Protein AF-A0A7S4G722-F1 (afdb_monomer)

Solvent-accessible surface area (backbone atoms only — not comparable to full-atom values): 5883 Å² total; per-residue (Å²): 98,68,65,58,56,50,53,61,67,68,49,52,79,85,38,47,53,74,48,79,49,56,44,94,44,74,66,57,52,50,56,55,38,41,77,71,64,32,35,82,60,49,81,47,61,40,89,88,42,76,86,37,35,29,48,33,32,38,37,64,48,98,87,66,45,54,38,40,38,38,35,40,51,42,98,87,46,52,47,28,46,36,38,39,36,34,89,54,67,87,46,49,66,64,49,52,54,48,53,50,69,71,50,104

Organism: NCBI:txid73025

Radius of gyration: 12.89 Å; Cα contacts (8 Å, |Δi|>4): 174; chains: 1; bounding box: 30×27×35 Å

Nearest PDB structures (foldseek):
  1e42-assembly1_A  TM=8.728E-01  e=1.340E-07  Homo sapiens
  2mj7-assembly1_A  TM=6.863E-01  e=8.985E-05  Homo sapiens
  2h36-assembly1_X  TM=4.440E-01  e=5.687E-02  Sulfolobus islandicus filamentous virus
  4rth-assembly2_B  TM=3.844E-01  e=7.160E-02  Zea mays
  4rth-assembly1_A  TM=4.264E-01  e=1.012E-01  Zea mays

Sequence (104 aa):
KQEFLNIWRTISQDSSFMITLSFPTPAWVQAKLELHGIRFVFLGRDRQHWAQRYVNLAAKTINGHSLLIKIALKPSSPQANVRVRSEAPQLYGPLQAFLQKTLQ

InterPro domains:
  IPR009028 Coatomer/calthrin adaptor appendage, C-terminal subdomain [SSF55711] (1-102)
  IPR012295 TBP domain superfamily [G3DSA:3.30.310.10] (1-104)
  IPR015151 Beta-adaptin appendage, C-terminal subdomain [PF09066] (1-100)

pLDDT: mean 88.23, std 5.97, range [65.56, 95.12]

Structure (mmCIF, N/CA/C/O backbone):
data_AF-A0A7S4G722-F1
#
_entry.id   AF-A0A7S4G722-F1
#
loop_
_atom_site.group_PDB
_atom_site.id
_atom_site.type_symbol
_atom_site.label_atom_id
_atom_site.label_alt_id
_atom_site.label_comp_id
_atom_site.label_asym_id
_atom_site.label_entity_id
_atom_site.label_seq_id
_atom_site.pdbx_PDB_ins_code
_atom_site.Cartn_x
_atom_sit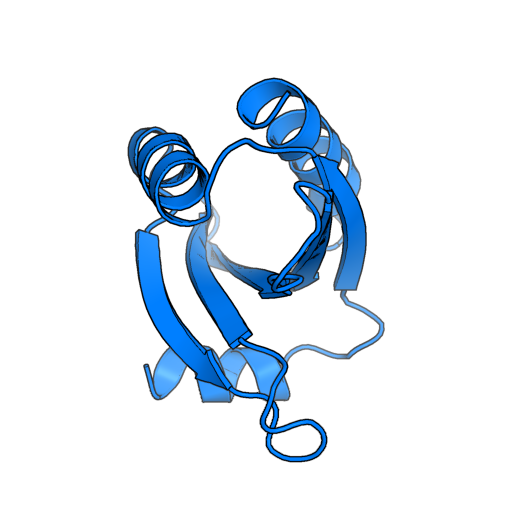e.Cartn_y
_atom_site.Cartn_z
_atom_site.occupancy
_atom_site.B_iso_or_equiv
_atom_site.auth_seq_id
_atom_site.auth_comp_id
_atom_site.auth_asym_id
_atom_site.auth_atom_id
_atom_site.pdbx_PDB_model_num
ATOM 1 N N . LYS A 1 1 ? -3.607 -13.049 3.622 1.00 91.06 1 LYS A N 1
ATOM 2 C CA . LYS A 1 1 ? -4.127 -12.782 2.248 1.00 91.06 1 LYS A CA 1
ATOM 3 C C . LYS A 1 1 ? -5.651 -12.634 2.195 1.00 91.06 1 LYS A C 1
ATOM 5 O O . LYS A 1 1 ? -6.101 -11.574 1.783 1.00 91.06 1 LYS A O 1
ATOM 10 N N . GLN A 1 2 ? -6.444 -13.652 2.561 1.00 92.62 2 GLN A N 1
ATOM 11 C CA . GLN A 1 2 ? -7.911 -13.587 2.434 1.00 92.62 2 GLN A CA 1
ATOM 12 C C . GLN A 1 2 ? -8.533 -12.483 3.301 1.00 92.62 2 GLN A C 1
ATOM 14 O O . GLN A 1 2 ? -9.341 -11.712 2.800 1.00 92.62 2 GLN A O 1
ATOM 19 N N . GLU A 1 3 ? -8.083 -12.348 4.549 1.00 91.69 3 GLU A N 1
ATOM 20 C CA . GLU A 1 3 ? -8.495 -11.267 5.456 1.00 91.69 3 GLU A CA 1
ATOM 21 C C . GLU A 1 3 ? -8.275 -9.879 4.834 1.00 91.69 3 GLU A C 1
ATOM 23 O O . GLU A 1 3 ? -9.221 -9.113 4.698 1.00 91.69 3 GLU A O 1
ATOM 28 N N . PHE A 1 4 ? -7.063 -9.595 4.339 1.00 93.88 4 PHE A N 1
ATOM 29 C CA . PHE A 1 4 ? -6.761 -8.352 3.616 1.00 93.88 4 PHE A CA 1
ATOM 30 C C . PHE A 1 4 ? -7.743 -8.099 2.469 1.00 93.88 4 PHE A C 1
ATOM 32 O O . PHE A 1 4 ? -8.245 -6.991 2.315 1.00 93.88 4 PHE A O 1
ATOM 39 N N . LEU A 1 5 ? -8.007 -9.116 1.641 1.00 92.56 5 LEU A N 1
ATOM 40 C CA . LEU A 1 5 ? -8.916 -8.983 0.503 1.00 92.56 5 LEU A CA 1
ATOM 41 C C . LEU A 1 5 ? -10.355 -8.716 0.945 1.00 92.56 5 LEU A C 1
ATOM 43 O O . LEU A 1 5 ? -11.044 -7.964 0.262 1.00 92.56 5 LEU A O 1
ATOM 47 N N . ASN A 1 6 ? -10.792 -9.320 2.049 1.00 93.38 6 ASN A N 1
ATOM 48 C CA . ASN A 1 6 ? -12.112 -9.086 2.618 1.00 93.38 6 ASN A CA 1
ATOM 49 C C . ASN A 1 6 ? -12.213 -7.643 3.125 1.00 93.38 6 ASN A C 1
ATOM 51 O O . ASN A 1 6 ? -13.030 -6.893 2.604 1.00 93.38 6 ASN A O 1
ATOM 55 N N . ILE A 1 7 ? -11.312 -7.213 4.018 1.00 92.06 7 ILE A N 1
ATOM 56 C CA . ILE A 1 7 ? -11.312 -5.847 4.572 1.00 92.06 7 ILE A CA 1
ATOM 57 C C . ILE A 1 7 ? -11.182 -4.805 3.448 1.00 92.06 7 ILE A C 1
ATOM 59 O O . ILE A 1 7 ? -11.905 -3.814 3.431 1.00 92.06 7 ILE A O 1
ATOM 63 N N . TRP A 1 8 ? -10.327 -5.049 2.446 1.00 91.62 8 TRP A N 1
ATOM 64 C CA . TRP A 1 8 ? -10.165 -4.148 1.300 1.00 91.62 8 TRP A CA 1
ATOM 65 C C . TRP A 1 8 ? -11.468 -3.926 0.527 1.00 91.62 8 TRP A C 1
ATOM 67 O O . TRP A 1 8 ? -11.667 -2.838 -0.012 1.00 91.62 8 TRP A O 1
ATOM 77 N N . ARG A 1 9 ? -12.317 -4.955 0.411 1.00 90.81 9 ARG A N 1
ATOM 78 C CA . ARG A 1 9 ? -13.621 -4.860 -0.264 1.00 90.81 9 ARG A CA 1
ATOM 79 C C . ARG A 1 9 ? -14.688 -4.232 0.630 1.00 90.81 9 ARG A C 1
ATOM 81 O O . ARG A 1 9 ? -15.570 -3.581 0.088 1.00 90.81 9 ARG A O 1
ATOM 88 N N . THR A 1 10 ? -14.603 -4.434 1.945 1.00 91.25 10 THR A N 1
ATOM 89 C CA . THR A 1 10 ? -15.556 -3.895 2.924 1.00 91.25 10 THR A CA 1
ATOM 90 C C . THR A 1 10 ? -15.394 -2.390 3.119 1.00 91.25 10 THR A C 1
ATOM 92 O O . THR A 1 10 ? -16.387 -1.672 3.152 1.00 91.25 10 THR A O 1
ATOM 95 N N . ILE A 1 11 ? -14.156 -1.896 3.233 1.00 86.88 11 ILE A N 1
ATOM 96 C CA . ILE A 1 11 ? -13.898 -0.459 3.388 1.00 86.88 11 ILE A CA 1
ATOM 97 C C . ILE A 1 11 ? -14.343 0.267 2.111 1.00 86.88 11 ILE A C 1
ATOM 99 O O . ILE A 1 11 ? -13.890 -0.083 1.011 1.00 86.88 11 ILE A O 1
ATOM 103 N N . SER A 1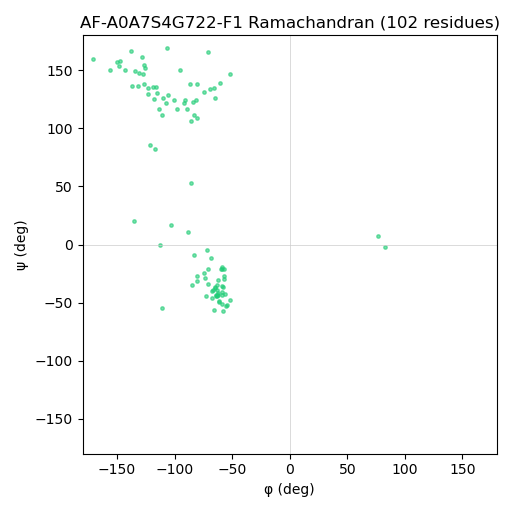 12 ? -15.205 1.283 2.270 1.00 80.44 12 SER A N 1
ATOM 104 C CA . SER A 1 12 ? -15.721 2.092 1.159 1.00 80.44 12 SER A CA 1
ATOM 105 C C . SER A 1 12 ? -14.580 2.627 0.291 1.00 80.44 12 SER A C 1
ATOM 107 O O . SER A 1 12 ? -13.487 2.928 0.777 1.00 80.44 12 SER A O 1
ATOM 109 N N . GLN A 1 13 ? -14.826 2.766 -1.013 1.00 76.25 13 GLN A N 1
ATOM 110 C CA . GLN A 1 13 ? -13.839 3.382 -1.898 1.00 76.25 13 GLN A CA 1
ATOM 111 C C . GLN A 1 13 ? -13.557 4.839 -1.520 1.00 76.25 13 GLN A C 1
ATOM 113 O O . GLN A 1 13 ? -12.415 5.273 -1.669 1.00 76.25 13 GLN A O 1
ATOM 118 N N . ASP A 1 14 ? -14.550 5.533 -0.966 1.00 78.44 14 ASP A N 1
ATOM 119 C CA . ASP A 1 14 ? -14.431 6.918 -0.498 1.00 78.44 14 ASP A CA 1
ATOM 120 C C . ASP A 1 14 ? -13.575 7.017 0.774 1.00 78.44 14 ASP A C 1
ATOM 122 O O . ASP A 1 14 ? -12.974 8.048 1.061 1.00 78.44 14 ASP A O 1
ATOM 126 N N . SER A 1 15 ? -13.429 5.906 1.503 1.00 86.50 15 SER A N 1
ATOM 127 C CA . SER A 1 15 ? -12.482 5.744 2.610 1.00 86.50 15 SER A CA 1
ATOM 128 C C . SER A 1 15 ? -11.110 5.314 2.082 1.00 86.50 15 SER A C 1
ATOM 130 O O . SER A 1 15 ? -10.524 4.299 2.487 1.00 86.50 15 SER A O 1
ATOM 132 N N . SER A 1 16 ? -10.599 6.081 1.120 1.00 91.38 16 SER A N 1
ATOM 133 C CA . SER A 1 16 ? -9.266 5.888 0.575 1.00 91.38 16 SER A CA 1
ATOM 134 C C . SER A 1 16 ? -8.630 7.197 0.140 1.00 91.38 16 SER A C 1
ATOM 136 O O . SER A 1 16 ? -9.313 8.141 -0.242 1.00 91.38 16 SER A O 1
ATOM 138 N N . PHE A 1 17 ? -7.303 7.229 0.152 1.00 92.31 17 PHE A N 1
ATOM 139 C CA . PHE A 1 17 ? -6.543 8.272 -0.522 1.00 92.31 17 PHE A CA 1
ATOM 140 C C . PHE A 1 17 ? -5.493 7.647 -1.433 1.00 92.31 17 PHE A C 1
ATOM 142 O O . PHE A 1 17 ? -5.143 6.464 -1.318 1.00 92.31 17 PHE A O 1
ATOM 149 N N . MET A 1 18 ? -5.004 8.449 -2.372 1.00 92.62 18 MET A N 1
ATOM 150 C CA . MET A 1 18 ? -3.990 8.037 -3.326 1.00 92.62 18 MET A CA 1
ATOM 151 C C . MET A 1 18 ? -2.883 9.077 -3.394 1.00 92.62 18 MET A C 1
ATOM 153 O O . MET A 1 18 ? -3.154 10.271 -3.471 1.00 92.62 18 MET A O 1
ATOM 157 N N . ILE A 1 19 ? -1.644 8.602 -3.402 1.00 91.12 19 ILE A N 1
ATOM 158 C CA . ILE A 1 19 ? -0.455 9.420 -3.620 1.00 91.12 19 ILE A CA 1
ATOM 159 C C . ILE A 1 19 ? 0.432 8.770 -4.668 1.00 91.12 19 ILE A C 1
ATOM 161 O O . ILE A 1 19 ? 0.501 7.544 -4.772 1.00 91.12 19 ILE A O 1
ATOM 165 N N . THR A 1 20 ? 1.126 9.597 -5.434 1.00 90.94 20 THR A N 1
ATOM 166 C CA . THR A 1 20 ? 2.144 9.140 -6.379 1.00 90.94 20 THR A CA 1
ATOM 167 C C . THR A 1 20 ? 3.506 9.360 -5.741 1.00 90.94 20 THR A C 1
ATOM 169 O O . THR A 1 20 ? 3.818 10.478 -5.339 1.00 90.94 20 THR A O 1
ATOM 172 N N . LEU A 1 21 ? 4.303 8.299 -5.632 1.00 89.75 21 LEU A N 1
ATOM 173 C CA . LEU A 1 21 ? 5.651 8.338 -5.060 1.00 89.75 21 LEU A CA 1
ATOM 174 C C . LEU A 1 21 ? 6.649 7.754 -6.053 1.00 89.75 21 LEU A C 1
ATOM 176 O O . LEU A 1 21 ? 6.280 6.900 -6.856 1.00 89.75 21 LEU A O 1
ATOM 180 N N . SER A 1 22 ? 7.900 8.207 -5.989 1.00 88.88 22 SER A N 1
ATOM 181 C CA . SER A 1 22 ? 9.005 7.662 -6.778 1.00 88.88 22 SER A CA 1
ATOM 182 C C . SER A 1 22 ? 9.962 6.928 -5.854 1.00 88.88 22 SER A C 1
ATOM 184 O O . SER A 1 22 ? 10.418 7.515 -4.882 1.00 88.88 22 SER A O 1
ATOM 186 N N . PHE A 1 23 ? 10.271 5.670 -6.152 1.00 85.25 23 PHE A N 1
ATOM 187 C CA . PHE A 1 23 ? 11.203 4.866 -5.366 1.00 85.25 23 PHE A CA 1
ATOM 188 C C . PHE A 1 23 ? 11.977 3.880 -6.255 1.00 85.25 23 PHE A C 1
ATOM 190 O O . PHE A 1 23 ? 11.509 3.533 -7.341 1.00 85.25 23 PHE A O 1
ATOM 197 N N . PRO A 1 24 ? 13.154 3.392 -5.816 1.00 81.94 24 PRO A N 1
ATOM 198 C CA . PRO A 1 24 ? 14.059 2.644 -6.690 1.00 81.94 24 PRO A CA 1
ATOM 199 C C . PRO A 1 24 ? 13.499 1.288 -7.127 1.00 81.94 24 PRO A C 1
ATOM 201 O O . PRO A 1 24 ? 13.577 0.925 -8.297 1.00 81.94 24 PRO A O 1
ATOM 204 N N . THR A 1 25 ? 12.945 0.516 -6.184 1.00 83.75 25 THR A N 1
ATOM 205 C CA . THR A 1 25 ? 12.384 -0.814 -6.455 1.00 83.75 25 THR A CA 1
ATOM 206 C C . THR A 1 25 ? 11.228 -1.150 -5.504 1.00 83.75 25 THR A C 1
ATOM 208 O O . THR A 1 25 ? 11.177 -0.642 -4.381 1.00 83.75 25 THR A O 1
ATOM 211 N N . PRO A 1 26 ? 10.324 -2.071 -5.891 1.00 78.81 26 PRO A N 1
ATOM 212 C CA . PRO A 1 26 ? 9.272 -2.572 -5.003 1.00 78.81 26 PRO A CA 1
ATOM 213 C C . PRO A 1 26 ? 9.812 -3.213 -3.715 1.00 78.81 26 PRO A C 1
ATOM 215 O O . PRO A 1 26 ? 9.206 -3.069 -2.655 1.00 78.81 26 PRO A O 1
ATOM 218 N N . ALA A 1 27 ? 10.950 -3.911 -3.808 1.00 83.62 27 ALA A N 1
ATOM 219 C CA . ALA A 1 27 ? 11.589 -4.570 -2.671 1.00 83.62 27 ALA A CA 1
ATOM 220 C C . ALA A 1 27 ? 12.116 -3.553 -1.648 1.00 83.62 27 ALA A C 1
ATOM 222 O O . ALA A 1 27 ? 11.961 -3.754 -0.446 1.00 83.62 27 ALA A O 1
ATOM 223 N N . TRP A 1 28 ? 12.671 -2.431 -2.118 1.00 87.81 28 TRP A N 1
ATOM 224 C CA . TRP A 1 28 ? 13.119 -1.346 -1.245 1.00 87.81 28 TRP A CA 1
ATOM 225 C C . TRP A 1 28 ? 11.956 -0.744 -0.447 1.00 87.81 28 TRP A C 1
ATOM 227 O O . TRP A 1 28 ? 12.073 -0.552 0.761 1.00 87.81 28 TRP A O 1
ATOM 237 N N . VAL A 1 29 ? 10.806 -0.518 -1.093 1.00 86.19 29 VAL A N 1
ATOM 238 C CA . VAL A 1 29 ? 9.609 0.003 -0.412 1.00 86.19 29 VAL A CA 1
ATOM 239 C C . VAL A 1 29 ? 9.089 -0.967 0.631 1.00 86.19 29 VAL A C 1
ATOM 241 O O . VAL A 1 29 ? 8.765 -0.551 1.740 1.00 86.19 29 VAL A O 1
ATOM 244 N N . GLN A 1 30 ? 9.021 -2.255 0.287 1.00 87.62 30 GLN A N 1
ATOM 245 C CA . GLN A 1 30 ? 8.630 -3.284 1.240 1.00 87.62 30 GLN A CA 1
ATOM 246 C C . GLN A 1 30 ? 9.532 -3.240 2.478 1.00 87.62 30 GLN A C 1
ATOM 248 O O . GLN A 1 30 ? 9.021 -3.092 3.584 1.00 87.62 30 GLN A O 1
ATOM 253 N N . ALA A 1 31 ? 10.853 -3.283 2.287 1.00 90.44 31 ALA A N 1
ATOM 254 C CA . ALA A 1 31 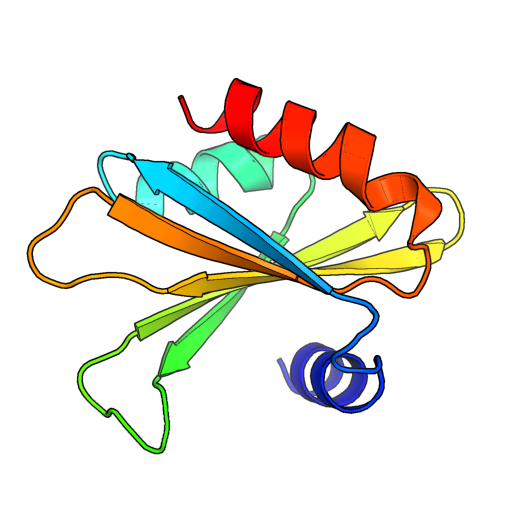? 11.810 -3.260 3.388 1.00 90.44 31 ALA A CA 1
ATOM 255 C C . ALA A 1 31 ? 11.671 -1.994 4.251 1.00 90.44 31 ALA A C 1
ATOM 257 O O . ALA A 1 31 ? 11.659 -2.076 5.477 1.00 90.44 31 ALA A O 1
ATOM 258 N N . LYS A 1 32 ? 11.510 -0.816 3.632 1.00 91.94 32 LYS A N 1
ATOM 259 C CA . LYS A 1 32 ? 11.322 0.448 4.360 1.00 91.94 32 LYS A CA 1
ATOM 260 C C . LYS A 1 32 ? 10.044 0.465 5.190 1.00 91.94 32 LYS A C 1
ATOM 262 O O . LYS A 1 32 ? 10.082 0.892 6.337 1.00 91.94 32 LYS A O 1
ATOM 267 N N . LEU A 1 33 ? 8.926 0.002 4.638 1.00 91.69 33 LEU A N 1
ATOM 268 C CA . LEU A 1 33 ? 7.647 -0.012 5.350 1.00 91.69 33 LEU A CA 1
ATOM 269 C C . LEU A 1 33 ? 7.620 -1.063 6.473 1.00 91.69 33 LEU A C 1
ATOM 271 O O . LEU A 1 33 ? 7.059 -0.800 7.538 1.00 91.69 33 LEU A O 1
ATOM 275 N N . GLU A 1 34 ? 8.287 -2.204 6.290 1.00 93.19 34 GLU A N 1
ATOM 276 C CA . GLU A 1 34 ? 8.390 -3.252 7.315 1.00 93.19 34 GLU A CA 1
ATOM 277 C C . GLU A 1 34 ? 9.131 -2.784 8.575 1.00 93.19 34 GLU A C 1
ATOM 279 O O . GLU A 1 34 ? 8.702 -3.119 9.681 1.00 93.19 34 GLU A O 1
ATOM 284 N N . LEU A 1 35 ? 10.152 -1.926 8.441 1.00 93.25 35 LEU A N 1
ATOM 285 C CA . LEU A 1 35 ? 10.842 -1.294 9.581 1.00 93.25 35 LEU A CA 1
ATOM 286 C C . LEU A 1 35 ? 9.912 -0.443 10.461 1.00 93.25 35 LEU A C 1
ATOM 288 O O . LEU A 1 35 ? 10.209 -0.200 11.627 1.00 93.25 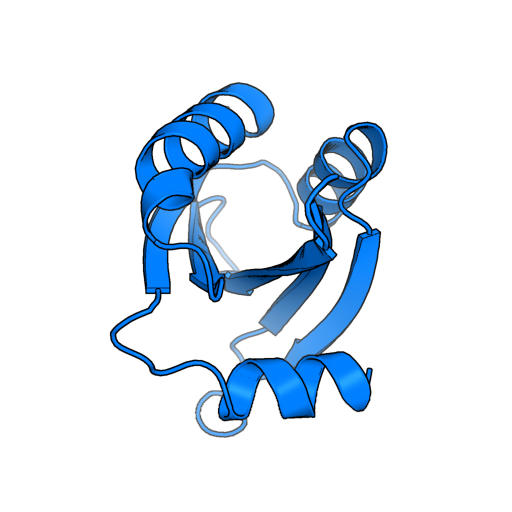35 LEU A O 1
ATOM 292 N N . HIS A 1 36 ? 8.776 -0.008 9.917 1.00 91.38 36 HIS A N 1
ATOM 293 C CA . HIS A 1 36 ? 7.755 0.761 10.626 1.00 91.38 36 HIS A CA 1
ATOM 294 C C . HIS A 1 36 ? 6.533 -0.087 11.013 1.00 91.38 36 HIS A C 1
ATOM 296 O O . HIS A 1 36 ? 5.465 0.450 11.303 1.00 91.38 36 HIS A O 1
ATOM 302 N N . GLY A 1 37 ? 6.659 -1.417 11.002 1.00 91.25 37 GLY A N 1
ATOM 303 C CA . GLY A 1 37 ? 5.591 -2.334 11.404 1.00 91.25 37 GLY A CA 1
ATOM 304 C C . GLY A 1 37 ? 4.478 -2.511 10.366 1.00 91.25 37 GLY A C 1
ATOM 305 O O . GLY A 1 37 ? 3.480 -3.181 10.650 1.00 91.25 37 GLY A O 1
ATOM 306 N N . ILE A 1 38 ? 4.639 -1.958 9.160 1.00 94.25 38 ILE A N 1
ATOM 307 C CA . ILE A 1 38 ? 3.730 -2.183 8.034 1.00 94.25 38 ILE A CA 1
ATOM 308 C C . ILE A 1 38 ? 4.177 -3.454 7.321 1.00 94.25 38 ILE A C 1
ATOM 310 O O . ILE A 1 38 ? 5.185 -3.481 6.622 1.00 94.25 38 ILE A O 1
ATOM 314 N N . ARG A 1 39 ? 3.416 -4.529 7.497 1.00 94.25 39 ARG A N 1
ATOM 315 C CA . ARG A 1 39 ? 3.822 -5.862 7.052 1.00 94.25 39 ARG A CA 1
ATOM 316 C C . ARG A 1 39 ? 3.423 -6.102 5.608 1.00 94.25 39 ARG A C 1
ATOM 318 O O . ARG A 1 39 ? 2.290 -5.815 5.212 1.00 94.25 39 ARG A O 1
ATOM 325 N N . PHE A 1 40 ? 4.312 -6.719 4.842 1.00 94.38 40 PHE A N 1
ATOM 326 C CA . PHE A 1 40 ? 3.946 -7.312 3.566 1.0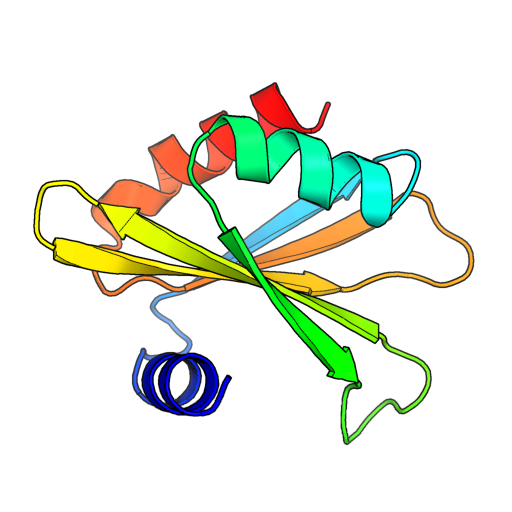0 94.38 40 PHE A CA 1
ATOM 327 C C . PHE A 1 40 ? 2.882 -8.402 3.747 1.00 94.38 40 PHE A C 1
ATOM 329 O O . PHE A 1 40 ? 2.949 -9.218 4.665 1.00 94.38 40 PHE A O 1
ATOM 336 N N . VAL A 1 41 ? 1.898 -8.434 2.846 1.00 94.56 41 VAL A N 1
ATOM 337 C CA . VAL A 1 41 ? 0.856 -9.469 2.840 1.00 94.56 41 VAL A CA 1
ATOM 338 C C . VAL A 1 41 ? 1.005 -10.396 1.638 1.00 94.56 41 VAL A C 1
ATOM 340 O O . VAL A 1 41 ? 0.998 -11.612 1.813 1.00 94.56 41 VAL A O 1
ATOM 343 N N . PHE A 1 42 ? 1.045 -9.855 0.414 1.00 93.88 42 PHE A N 1
ATOM 344 C CA . PHE A 1 42 ? 1.244 -10.631 -0.820 1.00 93.88 42 PHE A CA 1
ATOM 345 C C . PHE A 1 42 ? 1.463 -9.731 -2.049 1.00 93.88 42 PHE A C 1
ATOM 347 O O . PHE A 1 42 ? 1.011 -8.581 -2.101 1.00 93.88 42 PHE A O 1
ATOM 354 N N . LEU A 1 43 ? 2.060 -10.303 -3.099 1.00 90.50 43 LEU A N 1
ATOM 355 C CA . LEU A 1 43 ? 2.071 -9.721 -4.442 1.00 90.50 43 LEU A CA 1
ATOM 356 C C . LEU A 1 43 ? 0.780 -10.079 -5.189 1.00 90.50 43 LEU A C 1
ATOM 358 O O . LEU A 1 43 ? 0.450 -11.252 -5.363 1.00 90.50 43 LEU A O 1
ATOM 362 N N . GLY A 1 44 ? 0.051 -9.060 -5.636 1.00 88.81 44 GLY A N 1
ATOM 363 C CA . GLY A 1 44 ? -1.162 -9.194 -6.440 1.00 88.81 44 GLY A CA 1
ATOM 364 C C . GLY A 1 44 ? -0.938 -8.818 -7.904 1.00 88.81 44 GLY A C 1
ATOM 365 O O . GLY A 1 44 ? 0.077 -8.220 -8.264 1.00 88.81 44 GLY A O 1
ATOM 366 N N . ARG A 1 45 ? -1.924 -9.133 -8.743 1.00 86.56 45 ARG A N 1
ATOM 367 C CA . ARG A 1 45 ? -2.051 -8.631 -10.117 1.00 86.56 45 ARG A CA 1
ATOM 368 C C . ARG A 1 45 ? -3.443 -8.039 -10.295 1.00 86.56 45 ARG A C 1
ATOM 370 O O . ARG A 1 45 ? -4.383 -8.525 -9.657 1.00 86.56 45 ARG A O 1
ATOM 377 N N . ASP A 1 46 ? -3.565 -7.000 -11.113 1.00 78.75 46 ASP A N 1
ATOM 378 C CA . ASP A 1 46 ? -4.879 -6.543 -11.557 1.00 78.75 46 ASP A CA 1
ATOM 379 C C . ASP A 1 46 ? -5.502 -7.639 -12.430 1.00 78.75 46 ASP A C 1
ATOM 381 O O . ASP A 1 46 ? -4.837 -8.219 -13.289 1.00 78.75 46 ASP A O 1
ATOM 385 N N . ARG A 1 47 ? -6.778 -7.944 -12.192 1.00 71.56 47 ARG A N 1
ATOM 386 C CA . ARG A 1 47 ? -7.529 -8.886 -13.028 1.00 71.56 47 ARG A CA 1
ATOM 387 C C . ARG A 1 47 ? -7.898 -8.273 -14.376 1.00 71.56 47 ARG A C 1
ATOM 389 O O . ARG A 1 47 ? -8.032 -9.023 -15.335 1.00 71.56 47 ARG A O 1
ATOM 396 N N . GLN A 1 48 ? -8.059 -6.951 -14.439 1.00 72.44 48 GLN A N 1
ATOM 397 C CA . GLN A 1 48 ? -8.370 -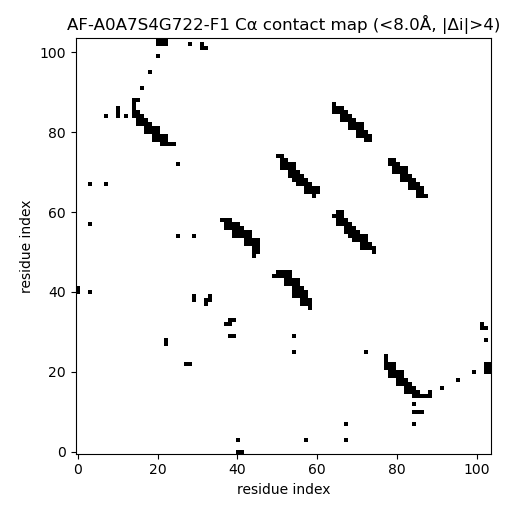6.218 -15.668 1.00 72.44 48 GLN A CA 1
ATOM 398 C C . GLN A 1 48 ? -7.101 -5.891 -16.462 1.00 72.44 48 GLN A C 1
ATOM 400 O O . GLN A 1 48 ? -7.097 -5.981 -17.683 1.00 72.44 48 GLN A O 1
ATOM 405 N N . HIS A 1 49 ? -5.994 -5.609 -15.770 1.00 72.56 49 HIS A N 1
ATOM 406 C CA . HIS A 1 49 ? -4.707 -5.279 -16.382 1.00 72.56 49 HIS A CA 1
ATOM 407 C C . HIS A 1 49 ? -3.637 -6.270 -15.924 1.00 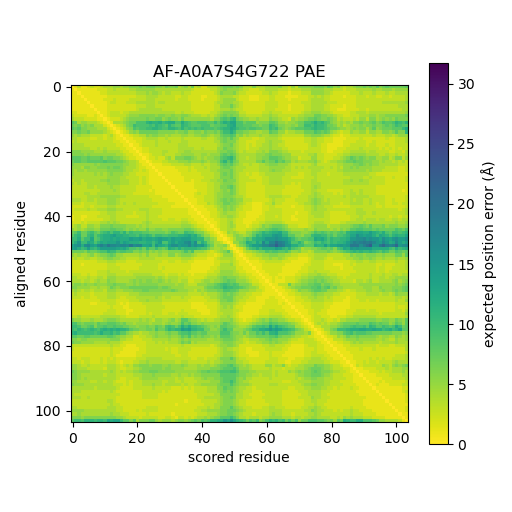72.56 49 HIS A C 1
ATOM 409 O O . HIS A 1 49 ? -2.904 -6.019 -14.972 1.00 72.56 49 HIS A O 1
ATOM 415 N N . TRP A 1 50 ? -3.506 -7.411 -16.600 1.00 65.56 50 TRP A N 1
ATOM 416 C CA . TRP A 1 50 ? -2.606 -8.487 -16.150 1.00 65.56 50 TRP A CA 1
ATOM 417 C C . TRP A 1 50 ? -1.130 -8.061 -16.029 1.00 65.56 50 TRP A C 1
ATOM 419 O O . TRP A 1 50 ? -0.369 -8.682 -15.281 1.00 65.56 50 TRP A O 1
ATOM 429 N N . ALA A 1 51 ? -0.739 -6.979 -16.712 1.00 73.94 51 ALA A N 1
ATOM 430 C CA . ALA A 1 51 ? 0.576 -6.349 -16.606 1.00 73.94 51 ALA A CA 1
ATOM 431 C C . ALA A 1 51 ? 0.784 -5.546 -15.303 1.00 73.94 51 ALA A C 1
ATOM 433 O O . ALA A 1 51 ? 1.919 -5.369 -14.858 1.00 73.94 51 ALA A O 1
ATOM 434 N N . GLN A 1 52 ? -0.289 -5.075 -14.661 1.00 81.69 52 GLN A N 1
ATOM 435 C CA . GLN A 1 52 ? -0.226 -4.258 -13.454 1.00 81.69 52 GLN A CA 1
ATOM 436 C C . GLN A 1 52 ? -0.063 -5.148 -12.217 1.00 81.69 52 GLN A C 1
ATOM 438 O O . GLN A 1 52 ? -0.964 -5.888 -11.811 1.00 81.69 52 GLN A O 1
ATOM 443 N N . ARG A 1 53 ? 1.110 -5.064 -11.582 1.00 86.75 53 ARG A N 1
ATOM 444 C CA . ARG A 1 53 ? 1.410 -5.766 -10.325 1.00 86.75 53 ARG A CA 1
ATOM 445 C C . ARG A 1 53 ? 1.163 -4.846 -9.136 1.00 86.75 53 ARG A C 1
ATOM 447 O O . ARG A 1 53 ? 1.342 -3.632 -9.240 1.00 86.75 53 ARG A O 1
ATOM 454 N N . TYR A 1 54 ? 0.787 -5.439 -8.006 1.00 90.00 54 TYR A N 1
ATOM 455 C CA . TYR A 1 54 ? 0.608 -4.721 -6.748 1.00 90.00 54 TYR A CA 1
ATOM 456 C C . TYR A 1 54 ? 1.411 -5.345 -5.619 1.00 90.00 54 TYR A C 1
ATOM 458 O O . TYR A 1 54 ? 1.375 -6.563 -5.437 1.00 90.00 54 TYR A O 1
ATOM 466 N N . VAL A 1 55 ? 2.036 -4.503 -4.803 1.00 91.62 55 VAL A N 1
ATOM 467 C CA . VAL A 1 55 ? 2.470 -4.886 -3.454 1.00 91.62 55 VAL A CA 1
ATOM 468 C C . VAL A 1 55 ? 1.330 -4.555 -2.499 1.00 91.62 55 VAL A C 1
ATOM 470 O O . VAL A 1 55 ? 0.850 -3.422 -2.485 1.00 91.62 55 VAL A O 1
ATOM 473 N N . ASN A 1 56 ? 0.860 -5.548 -1.745 1.00 94.12 56 ASN A N 1
ATOM 474 C CA . ASN A 1 56 ? -0.193 -5.371 -0.748 1.00 94.12 56 ASN A CA 1
ATOM 475 C C . ASN A 1 56 ? 0.441 -5.459 0.635 1.00 94.12 56 ASN A C 1
ATOM 477 O O . ASN A 1 56 ? 1.048 -6.484 0.959 1.00 94.12 56 ASN A O 1
ATOM 481 N N . LEU A 1 57 ? 0.285 -4.407 1.433 1.00 94.62 57 LEU A N 1
ATOM 482 C CA . LEU A 1 57 ? 0.810 -4.314 2.790 1.00 94.62 57 LEU A CA 1
ATOM 483 C C . LEU A 1 57 ? -0.302 -3.943 3.769 1.00 94.62 57 LEU A C 1
ATOM 485 O O . LEU A 1 57 ? -1.294 -3.326 3.378 1.00 94.62 57 LEU A O 1
ATOM 489 N N . ALA A 1 58 ? -0.141 -4.310 5.035 1.00 95.12 58 ALA A N 1
ATOM 490 C CA . ALA A 1 58 ? -1.109 -4.000 6.074 1.00 95.12 58 ALA A CA 1
ATOM 491 C C . ALA A 1 58 ? -0.449 -3.670 7.413 1.00 95.12 58 ALA A C 1
ATOM 493 O O . ALA A 1 58 ? 0.594 -4.218 7.767 1.00 95.12 58 ALA A O 1
ATOM 494 N N . ALA A 1 59 ? -1.115 -2.819 8.183 1.00 93.44 59 ALA A N 1
ATOM 495 C CA . ALA A 1 59 ? -0.824 -2.573 9.586 1.00 93.44 59 ALA A CA 1
ATOM 496 C C . ALA A 1 59 ? -2.131 -2.472 10.379 1.00 93.44 59 ALA A C 1
ATOM 498 O O . ALA A 1 59 ? -3.215 -2.324 9.809 1.00 93.44 59 ALA A O 1
ATOM 499 N N . LYS A 1 60 ? -2.019 -2.534 11.704 1.00 91.25 60 LYS A N 1
ATOM 500 C CA . LYS A 1 60 ? -3.079 -2.119 12.623 1.00 91.25 60 LYS A CA 1
ATOM 501 C C . LYS A 1 60 ? -2.544 -0.979 13.469 1.00 91.25 60 LYS A C 1
ATOM 503 O O . LYS A 1 60 ? -1.401 -1.035 13.918 1.00 91.25 60 LYS A O 1
ATOM 508 N N . THR A 1 61 ? -3.349 0.058 13.652 1.00 86.31 61 THR A N 1
ATOM 509 C CA . THR A 1 61 ? -3.007 1.132 14.584 1.00 86.31 61 THR A CA 1
ATOM 510 C C . THR A 1 61 ? -3.127 0.632 16.021 1.00 86.31 61 THR A C 1
ATOM 512 O O . THR A 1 61 ? -3.755 -0.396 16.280 1.00 86.31 61 THR A O 1
ATOM 515 N N . ILE A 1 62 ? -2.569 1.385 16.971 1.00 85.31 62 ILE A N 1
ATOM 516 C CA . ILE A 1 62 ? -2.731 1.106 18.407 1.00 85.31 62 ILE A CA 1
ATOM 517 C C . ILE A 1 62 ? -4.205 1.072 18.843 1.00 85.31 62 ILE A C 1
ATOM 519 O O . ILE A 1 62 ? -4.557 0.333 19.752 1.00 85.31 62 ILE A O 1
ATOM 523 N N . ASN A 1 63 ? -5.076 1.799 18.134 1.00 87.25 63 ASN A N 1
ATOM 524 C CA . ASN A 1 63 ? -6.517 1.850 18.389 1.00 87.25 63 ASN A CA 1
ATOM 525 C C . ASN A 1 63 ? -7.289 0.752 17.633 1.00 87.25 63 ASN A C 1
ATOM 527 O O . ASN A 1 63 ? -8.511 0.800 17.541 1.00 87.25 63 ASN A O 1
ATOM 531 N N . GLY A 1 64 ? -6.590 -0.218 17.037 1.00 89.25 64 GLY A N 1
ATOM 532 C CA . GLY A 1 64 ? -7.192 -1.370 16.365 1.00 89.25 64 GLY A CA 1
ATOM 533 C C . GLY A 1 64 ? -7.656 -1.128 14.926 1.00 89.25 64 GLY A C 1
ATOM 534 O O . GLY A 1 64 ? -8.090 -2.077 14.274 1.00 89.25 64 GLY A O 1
ATOM 535 N N . HIS A 1 65 ? -7.526 0.089 14.390 1.00 89.25 65 HIS A N 1
ATOM 536 C CA . HIS A 1 65 ? -7.945 0.382 13.018 1.00 89.25 65 HIS A CA 1
ATOM 537 C C . HIS A 1 65 ? -7.042 -0.308 11.999 1.00 89.25 65 HIS A C 1
ATOM 539 O O . HIS A 1 65 ? -5.811 -0.236 12.082 1.00 89.25 65 HIS A O 1
ATOM 545 N N . SER A 1 66 ? -7.659 -0.932 10.998 1.00 90.94 66 SER A N 1
ATOM 546 C CA . SER A 1 66 ? -6.930 -1.548 9.893 1.00 90.94 66 SER A CA 1
ATOM 547 C C . SER A 1 66 ? -6.398 -0.481 8.939 1.00 90.94 66 SER A C 1
ATOM 549 O O . SER A 1 66 ? -7.137 0.395 8.487 1.00 90.94 66 SER A O 1
ATOM 551 N N . LEU A 1 67 ? -5.117 -0.582 8.597 1.00 92.12 67 LEU A N 1
ATOM 552 C CA . LEU A 1 67 ? -4.466 0.198 7.555 1.00 92.12 67 LEU A CA 1
ATOM 553 C C . LEU A 1 67 ? -4.067 -0.746 6.427 1.00 92.12 67 LEU A C 1
ATOM 555 O O . LEU A 1 67 ? -3.236 -1.630 6.625 1.00 92.12 67 LEU A O 1
ATOM 559 N N . LEU A 1 68 ? -4.635 -0.553 5.243 1.00 94.38 68 LEU A N 1
ATOM 560 C CA . LEU A 1 68 ? -4.340 -1.360 4.067 1.00 94.38 68 LEU A CA 1
ATOM 561 C C . LEU A 1 68 ? -3.684 -0.498 2.995 1.00 94.38 68 LEU A C 1
ATOM 563 O O . LEU A 1 68 ? -4.207 0.551 2.629 1.00 94.38 68 LEU A O 1
ATOM 567 N N . ILE A 1 69 ? -2.570 -0.967 2.444 1.00 93.00 69 ILE A N 1
ATOM 568 C CA . ILE A 1 69 ? -1.791 -0.245 1.439 1.00 93.00 69 ILE A CA 1
ATOM 569 C C . ILE A 1 69 ? -1.668 -1.115 0.190 1.00 93.00 69 ILE A C 1
ATOM 571 O O . ILE A 1 69 ? -1.272 -2.279 0.259 1.00 93.00 69 ILE A O 1
ATOM 575 N N . LYS A 1 70 ? -1.994 -0.540 -0.968 1.00 93.06 70 LYS A N 1
ATOM 576 C CA . LYS A 1 70 ? -1.725 -1.112 -2.288 1.00 93.06 70 LYS A CA 1
ATOM 577 C C . LYS A 1 70 ? -0.805 -0.205 -3.074 1.00 93.06 70 LYS A C 1
ATOM 579 O O . LYS A 1 70 ? -1.135 0.949 -3.319 1.00 93.06 70 LYS A O 1
ATOM 584 N N . ILE A 1 71 ? 0.301 -0.763 -3.539 1.00 91.25 71 ILE A N 1
ATOM 585 C CA . ILE A 1 71 ? 1.290 -0.053 -4.344 1.00 91.25 71 ILE A CA 1
ATOM 586 C C . ILE A 1 71 ? 1.238 -0.606 -5.760 1.00 91.25 71 ILE A C 1
ATOM 588 O O . ILE A 1 71 ? 1.593 -1.763 -5.976 1.00 91.25 71 ILE A O 1
ATOM 592 N N . ALA A 1 72 ? 0.769 0.200 -6.709 1.00 90.31 72 ALA A N 1
ATOM 593 C CA . ALA A 1 72 ? 0.698 -0.148 -8.122 1.00 90.31 72 ALA A CA 1
ATOM 594 C C . ALA A 1 72 ? 2.069 0.038 -8.783 1.00 90.31 72 ALA A C 1
ATOM 596 O O . ALA A 1 72 ? 2.526 1.165 -8.970 1.00 90.31 72 ALA A O 1
ATOM 597 N N . LEU A 1 73 ? 2.722 -1.069 -9.132 1.00 83.75 73 LEU A N 1
ATOM 598 C CA . LEU A 1 73 ? 4.051 -1.076 -9.739 1.00 83.75 73 LEU A CA 1
ATOM 599 C C . LEU A 1 73 ? 3.977 -0.804 -11.241 1.00 83.75 73 LEU A C 1
ATOM 601 O O . LEU A 1 73 ? 3.311 -1.546 -11.961 1.00 83.75 73 LEU A O 1
ATOM 605 N N . LYS A 1 74 ? 4.687 0.211 -11.729 1.00 81.75 74 LYS A N 1
ATOM 606 C CA . LYS A 1 74 ? 4.813 0.472 -13.166 1.00 81.75 74 LYS A CA 1
ATOM 607 C C . LYS A 1 74 ? 6.067 -0.249 -13.694 1.00 81.75 74 LYS A C 1
ATOM 609 O O . LYS A 1 74 ? 7.149 0.029 -13.189 1.00 81.75 74 LYS A O 1
ATOM 614 N N . PRO A 1 75 ? 5.968 -1.155 -14.689 1.00 74.06 75 PRO A N 1
ATOM 615 C CA . PRO A 1 75 ? 7.095 -1.983 -15.152 1.00 74.06 75 PRO A CA 1
ATOM 616 C C . PRO A 1 75 ? 8.339 -1.215 -15.623 1.00 74.06 75 PRO A C 1
ATOM 618 O O . PRO A 1 75 ? 9.425 -1.782 -15.656 1.00 74.06 75 PRO A O 1
ATOM 621 N N . SER A 1 76 ? 8.184 0.060 -15.979 1.00 78.50 76 SER A N 1
ATOM 622 C CA . SER A 1 76 ? 9.242 0.884 -16.576 1.00 78.50 76 SER A CA 1
ATOM 623 C C . SER A 1 76 ? 9.321 2.278 -15.955 1.00 78.50 76 SER A C 1
ATOM 625 O O . SER A 1 76 ? 9.818 3.207 -16.582 1.00 78.50 76 SER A O 1
ATOM 627 N N . SER A 1 77 ? 8.786 2.460 -14.745 1.00 82.12 77 SER A N 1
ATOM 628 C CA . SER A 1 77 ? 8.831 3.749 -14.061 1.00 82.12 77 SER A CA 1
ATOM 629 C C . SER A 1 77 ? 9.169 3.557 -12.586 1.00 82.12 77 SER A C 1
ATOM 631 O O . SER A 1 77 ? 8.573 2.690 -11.945 1.00 82.12 77 SER A O 1
ATOM 633 N N . PRO A 1 78 ? 10.068 4.386 -12.025 1.00 81.12 78 PRO A N 1
ATOM 634 C CA . PRO A 1 78 ? 10.284 4.426 -10.582 1.00 81.12 78 PRO A CA 1
ATOM 635 C C . PRO A 1 78 ? 9.065 5.002 -9.844 1.00 81.12 78 PRO A C 1
ATOM 637 O O . PRO A 1 78 ? 8.972 4.893 -8.626 1.00 81.12 78 PRO A O 1
ATOM 640 N N . GLN A 1 79 ? 8.109 5.600 -10.566 1.00 87.12 79 GLN A N 1
ATOM 641 C CA . GLN A 1 79 ? 6.870 6.088 -9.984 1.00 87.12 79 GLN A CA 1
ATOM 642 C C . GLN A 1 79 ? 5.856 4.965 -9.777 1.00 87.12 79 GLN A C 1
ATOM 644 O O . GLN A 1 79 ? 5.578 4.165 -10.673 1.00 87.12 79 GLN A O 1
ATOM 649 N N . ALA A 1 80 ? 5.189 4.998 -8.632 1.00 88.25 80 ALA A N 1
ATOM 650 C CA . ALA A 1 80 ? 4.073 4.130 -8.312 1.00 88.25 80 ALA A CA 1
ATOM 651 C C . ALA A 1 80 ? 2.918 4.912 -7.697 1.00 88.25 80 ALA A C 1
ATOM 653 O O . ALA A 1 80 ? 3.107 5.883 -6.963 1.00 88.25 80 ALA A O 1
ATOM 654 N N . ASN A 1 81 ? 1.710 4.417 -7.957 1.00 90.06 81 ASN A N 1
ATOM 655 C CA . ASN A 1 81 ? 0.516 4.914 -7.292 1.00 90.06 81 ASN A CA 1
ATOM 656 C C . ASN A 1 81 ? 0.316 4.099 -6.015 1.00 90.06 81 ASN A C 1
ATOM 658 O O . ASN A 1 81 ? 0.092 2.886 -6.069 1.00 90.06 81 ASN A O 1
ATOM 662 N N . VAL A 1 82 ? 0.394 4.763 -4.871 1.00 91.50 82 VAL A N 1
ATOM 663 C CA . VAL A 1 82 ? 0.121 4.183 -3.561 1.00 91.50 82 VAL A CA 1
ATOM 664 C C . VAL A 1 82 ? -1.301 4.550 -3.176 1.00 91.50 82 VAL A C 1
ATOM 666 O O . VAL A 1 82 ? -1.631 5.721 -3.013 1.00 91.50 82 VAL A O 1
ATOM 669 N N . ARG A 1 83 ? -2.154 3.540 -3.041 1.00 92.75 83 ARG A N 1
ATOM 670 C CA . ARG A 1 83 ? -3.515 3.681 -2.534 1.00 92.75 83 ARG A CA 1
ATOM 671 C C . ARG A 1 83 ? -3.582 3.133 -1.124 1.00 92.75 83 ARG A C 1
ATOM 673 O O . ARG A 1 83 ? -3.216 1.982 -0.889 1.00 92.75 83 ARG A O 1
ATOM 680 N N . VAL A 1 84 ? -4.117 3.931 -0.217 1.00 93.31 84 VAL A N 1
ATOM 681 C CA . VAL A 1 84 ? -4.290 3.566 1.185 1.00 93.31 84 VAL A CA 1
ATOM 682 C C . VAL A 1 84 ? -5.776 3.532 1.506 1.00 93.31 84 VAL A C 1
ATOM 684 O O . VAL A 1 84 ? -6.517 4.419 1.093 1.00 93.31 84 VAL A O 1
ATOM 687 N N . ARG A 1 85 ? -6.210 2.496 2.225 1.00 93.44 85 ARG A N 1
ATOM 688 C CA . ARG A 1 85 ? -7.565 2.345 2.765 1.00 93.44 85 ARG A CA 1
ATOM 689 C C . ARG A 1 85 ? -7.499 2.151 4.268 1.00 93.44 85 ARG A C 1
ATOM 691 O O . ARG A 1 85 ? -6.695 1.357 4.754 1.00 93.44 85 ARG A O 1
ATOM 698 N N . SER A 1 86 ? -8.360 2.855 4.987 1.00 91.44 86 SER A N 1
ATOM 699 C CA . SER A 1 86 ? -8.554 2.655 6.421 1.00 91.44 86 SER A CA 1
ATOM 700 C C . SER A 1 86 ? -9.940 3.129 6.836 1.00 91.44 86 SER A C 1
ATOM 702 O O . SER A 1 86 ? -10.467 4.071 6.249 1.00 91.44 86 SER A O 1
ATOM 704 N N . GLU A 1 87 ? -10.484 2.502 7.875 1.00 88.50 87 GLU A N 1
ATOM 705 C CA . GLU A 1 87 ? -11.737 2.876 8.548 1.00 88.50 87 GLU A CA 1
ATOM 706 C C . GLU A 1 87 ? -11.603 4.160 9.384 1.00 88.50 87 GLU A C 1
ATOM 708 O O . GLU A 1 87 ? -12.588 4.640 9.932 1.00 88.50 87 GLU A O 1
ATOM 713 N N . ALA A 1 8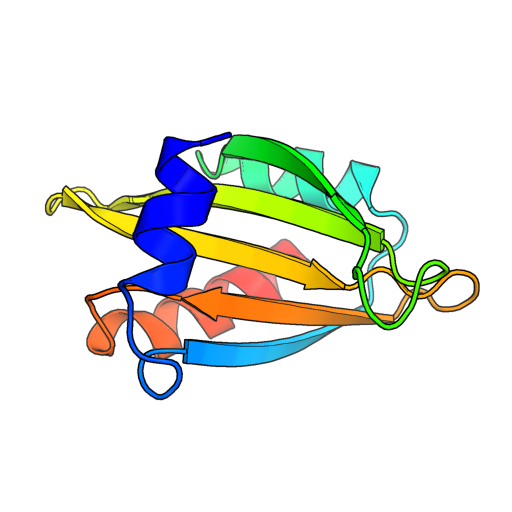8 ? -10.391 4.720 9.482 1.00 88.06 88 ALA A N 1
ATOM 714 C CA . ALA A 1 88 ? -10.089 5.944 10.216 1.00 88.06 88 ALA A CA 1
ATOM 715 C C . ALA A 1 88 ? -9.584 7.055 9.264 1.00 88.06 88 ALA A C 1
ATOM 717 O O . ALA A 1 88 ? -8.369 7.251 9.139 1.00 88.06 88 ALA A O 1
ATOM 718 N N . PRO A 1 89 ? -10.485 7.793 8.580 1.00 84.00 89 PRO A N 1
ATOM 719 C CA . PRO A 1 89 ? -10.128 8.857 7.634 1.00 84.00 89 PRO A CA 1
ATOM 720 C C . PRO A 1 89 ? -9.260 9.967 8.228 1.00 84.00 89 PRO A C 1
ATOM 722 O O . PRO A 1 89 ? -8.416 10.538 7.540 1.00 84.00 89 PRO A O 1
ATOM 725 N N . GLN A 1 90 ? -9.402 10.236 9.527 1.00 87.31 90 GLN A N 1
ATOM 726 C CA . GLN A 1 90 ? -8.603 11.222 10.256 1.00 87.31 90 GLN A CA 1
ATOM 727 C C . GLN A 1 90 ? -7.093 10.931 10.220 1.00 87.31 90 GLN A C 1
ATOM 729 O O . GLN A 1 90 ? -6.282 11.825 10.445 1.00 87.31 90 GLN A O 1
ATOM 734 N N . LEU A 1 91 ? -6.695 9.692 9.914 1.00 87.38 91 LEU A N 1
ATOM 735 C CA . LEU A 1 91 ? -5.291 9.306 9.805 1.00 87.38 91 LEU A CA 1
ATOM 736 C C . LEU A 1 91 ? -4.680 9.625 8.436 1.00 87.38 91 LEU A C 1
ATOM 738 O O . LEU A 1 91 ? -3.468 9.498 8.286 1.00 87.38 91 LEU A O 1
ATOM 742 N N . TYR A 1 92 ? -5.468 10.025 7.434 1.00 89.88 92 TYR A N 1
ATOM 743 C CA . TYR A 1 92 ? -4.982 10.132 6.053 1.00 89.88 92 TYR A CA 1
ATOM 744 C C . TYR A 1 92 ? -3.897 11.192 5.883 1.00 89.88 92 TYR A C 1
ATOM 746 O O . TYR A 1 92 ? -2.874 10.893 5.275 1.00 89.88 92 TYR A O 1
ATOM 754 N N . GLY A 1 93 ? -4.059 12.377 6.479 1.00 91.19 93 GLY A N 1
ATOM 755 C CA . GLY A 1 93 ? -3.027 13.421 6.457 1.00 91.19 93 GLY A CA 1
ATOM 756 C C . GLY A 1 93 ? -1.695 12.941 7.055 1.00 91.19 93 GLY A C 1
ATOM 757 O O . GLY A 1 93 ? -0.683 12.932 6.348 1.00 91.19 93 GLY A O 1
ATOM 758 N N . PRO A 1 94 ? -1.680 12.466 8.317 1.00 91.44 94 PRO A N 1
ATOM 759 C CA . PRO A 1 94 ? -0.479 11.904 8.936 1.00 91.44 94 PRO A CA 1
ATOM 760 C C . 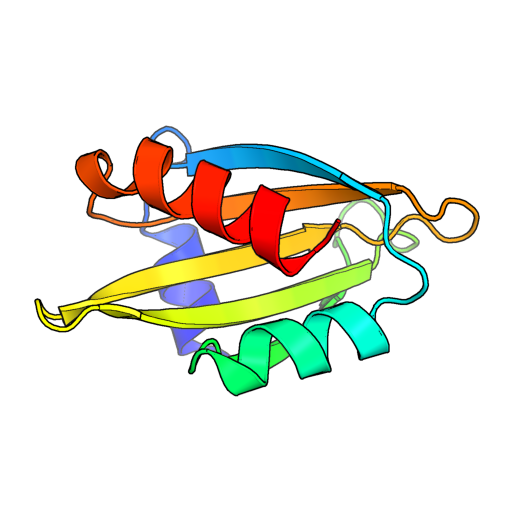PRO A 1 94 ? 0.142 10.736 8.155 1.00 91.44 94 PRO A C 1
ATOM 762 O O . PRO A 1 94 ? 1.360 10.683 7.996 1.00 91.44 94 PRO A O 1
ATOM 765 N N . LEU A 1 95 ? -0.674 9.814 7.635 1.00 90.31 95 LEU A N 1
ATOM 766 C CA . LEU A 1 95 ? -0.198 8.667 6.857 1.00 90.31 95 LEU A CA 1
ATOM 767 C C . LEU A 1 95 ? 0.410 9.086 5.521 1.00 90.31 95 LEU A C 1
ATOM 769 O O . LEU A 1 95 ? 1.429 8.534 5.117 1.00 90.31 95 LEU A O 1
ATOM 773 N N . GLN A 1 96 ? -0.191 10.058 4.841 1.00 92.75 96 GLN A N 1
ATOM 774 C CA . GLN A 1 96 ? 0.351 10.618 3.612 1.00 92.75 96 GLN A CA 1
ATOM 775 C C . GLN A 1 96 ? 1.721 11.258 3.857 1.00 92.75 96 GLN A C 1
ATOM 777 O O . GLN A 1 96 ? 2.669 10.935 3.140 1.00 92.75 96 GLN A O 1
ATOM 782 N N . ALA A 1 97 ? 1.846 12.096 4.889 1.00 92.69 97 ALA A N 1
ATOM 783 C CA . ALA A 1 97 ? 3.114 12.726 5.251 1.00 92.69 97 ALA A CA 1
ATOM 784 C C . ALA A 1 97 ? 4.182 11.689 5.640 1.00 92.69 97 ALA A C 1
ATOM 786 O O . ALA A 1 97 ? 5.329 11.781 5.204 1.00 92.69 97 ALA A O 1
ATOM 787 N N . PHE A 1 98 ? 3.800 10.663 6.410 1.00 92.44 98 PHE A N 1
ATOM 788 C CA . PHE A 1 98 ? 4.675 9.542 6.751 1.00 92.44 98 PHE A CA 1
ATOM 789 C C . PHE A 1 98 ? 5.174 8.814 5.497 1.00 92.44 98 PHE A C 1
ATOM 791 O O . PHE A 1 98 ? 6.377 8.651 5.327 1.00 92.44 98 PHE A O 1
ATOM 798 N N . LEU A 1 99 ? 4.276 8.421 4.588 1.00 91.75 99 LEU A N 1
ATOM 799 C CA . LEU A 1 99 ? 4.652 7.699 3.371 1.00 91.75 99 LEU A CA 1
ATOM 800 C C . LEU A 1 99 ? 5.554 8.534 2.460 1.00 91.75 99 LEU A C 1
ATOM 802 O O . LEU A 1 99 ? 6.495 7.989 1.893 1.00 91.75 99 LEU A O 1
ATOM 806 N N . GLN A 1 100 ? 5.297 9.839 2.342 1.00 91.69 100 GLN A N 1
ATOM 807 C CA . GLN A 1 100 ? 6.174 10.752 1.609 1.00 91.69 100 GLN A CA 1
ATOM 808 C C . GLN A 1 100 ? 7.567 10.802 2.240 1.00 91.69 100 GLN A C 1
ATOM 810 O O . GLN A 1 100 ? 8.546 10.584 1.542 1.00 91.69 100 GLN A O 1
ATOM 815 N N . LYS A 1 101 ? 7.662 10.999 3.559 1.00 92.69 101 LYS A N 1
ATOM 816 C CA . LYS A 1 101 ? 8.947 11.075 4.268 1.00 92.69 101 LYS A CA 1
ATOM 817 C C . LYS A 1 101 ? 9.732 9.759 4.245 1.00 92.69 101 LYS A C 1
ATOM 819 O O . LYS A 1 101 ? 10.953 9.782 4.201 1.00 92.69 101 LYS A O 1
ATOM 824 N N . THR A 1 102 ? 9.052 8.620 4.339 1.00 90.38 102 THR A N 1
ATOM 825 C CA . THR A 1 102 ? 9.699 7.302 4.433 1.00 90.38 102 THR A CA 1
ATOM 826 C C . THR A 1 102 ? 10.161 6.773 3.075 1.00 90.38 102 THR A C 1
ATOM 828 O O . THR A 1 102 ? 11.082 5.955 3.030 1.00 90.38 102 THR A O 1
ATOM 831 N N . LEU A 1 103 ? 9.508 7.189 1.984 1.00 86.94 103 LEU A N 1
ATOM 832 C CA . LEU A 1 103 ? 9.734 6.637 0.644 1.00 86.94 103 LEU A CA 1
ATOM 833 C C . LEU A 1 103 ? 10.374 7.615 -0.356 1.00 86.94 103 LEU A C 1
ATOM 835 O O . LEU A 1 103 ? 10.595 7.205 -1.494 1.00 86.94 103 LEU A O 1
ATOM 839 N N . GLN A 1 104 ? 10.653 8.858 0.048 1.00 79.81 104 GLN A N 1
ATOM 840 C CA . GLN A 1 104 ? 11.533 9.805 -0.655 1.00 79.81 104 GLN A CA 1
ATOM 841 C C . GLN A 1 104 ? 12.976 9.653 -0.166 1.00 79.81 104 GLN A C 1
ATOM 843 O O . GLN A 1 104 ? 13.882 9.838 -1.006 1.00 79.81 104 GLN A O 1
#

Foldseek 3Di:
DVVLVVVVVVFDPVQKDKDKAFADDPVLLQVLVVVVVWHWDDKDADPVHRQWIWTWTWDADPVGKIKIWIWTDDPPGSMTMIMIGIPCSVCVVVVVVVSRVSGD

Mean predicted aligned error: 4.13 Å

Secondary structure (DSSP, 8-state):
-HHHHHHHHHS-TTSEEEEEEE-S-HHHHHHHHHTTT-EEEEEEE-SS-TT-EEEEEEEE-TT--EEEEEEEE-TT-SEEEEEEEES-GGGHHHHHHHHHHHH-